Protein AF-A0A944E1V5-F1 (afdb_monomer)

Solvent-accessible surface area (backbone atoms only — not comparable to full-atom values): 4017 Å² total; per-residue (Å²): 130,88,79,82,72,71,68,96,58,78,82,57,68,66,60,52,54,49,49,55,57,51,49,55,51,51,53,51,59,74,67,42,95,63,83,75,77,51,70,72,57,46,30,60,73,71,65,51,74,80,74,76,72,79,83,74,84,76,131

Sequence (59 aa):
MVSRRGSSGGPDPVALIEIDLYGDLMIAASSADEERLSPDRIDEVLRVVPQEASEGDGG

Foldseek 3Di:
DPPPPPPPDDDDPVVVVVCVVVVVVVVVVVPPPDDDDDPVVVCVVVVPDDPPPPPPPDD

Structure (mmCIF, N/CA/C/O backbone):
data_AF-A0A944E1V5-F1
#
_entry.id   AF-A0A944E1V5-F1
#
loop_
_atom_site.group_PDB
_atom_site.id
_atom_site.type_symbol
_atom_site.label_atom_id
_atom_site.label_alt_id
_atom_site.label_comp_id
_atom_site.label_asym_id
_atom_site.label_entity_id
_atom_site.label_seq_id
_atom_site.pdbx_PDB_ins_code
_atom_site.Cartn_x
_atom_site.Cartn_y
_atom_site.Cartn_z
_atom_site.occupancy
_atom_site.B_iso_or_equiv
_atom_site.auth_seq_id
_atom_site.auth_comp_id
_atom_site.auth_asym_id
_atom_site.auth_atom_id
_atom_site.pdbx_PDB_model_num
ATOM 1 N N . MET A 1 1 ? 15.635 -29.538 -6.067 1.00 45.12 1 MET A N 1
ATOM 2 C CA . MET A 1 1 ? 16.504 -28.356 -6.257 1.00 45.12 1 MET A CA 1
ATOM 3 C C . MET A 1 1 ? 15.756 -27.369 -7.137 1.00 45.12 1 MET A C 1
ATOM 5 O O . MET A 1 1 ? 15.571 -27.660 -8.311 1.00 45.12 1 MET A O 1
ATOM 9 N N . VAL A 1 2 ? 15.253 -26.259 -6.584 1.00 50.69 2 VAL A N 1
ATOM 10 C CA . VAL A 1 2 ? 14.710 -25.173 -7.416 1.00 50.69 2 VAL A CA 1
ATOM 11 C C . VAL A 1 2 ? 15.875 -24.593 -8.204 1.00 50.69 2 VAL A C 1
ATOM 13 O O . VAL A 1 2 ? 16.821 -24.051 -7.633 1.00 50.69 2 VAL A O 1
ATOM 16 N N . SER A 1 3 ? 15.830 -24.777 -9.519 1.00 46.59 3 SER A N 1
ATOM 17 C CA . SER A 1 3 ? 16.799 -24.189 -10.425 1.00 46.59 3 SER A CA 1
ATOM 18 C C . SER A 1 3 ? 16.557 -22.685 -10.424 1.00 46.59 3 SER A C 1
ATOM 20 O O . SER A 1 3 ? 15.629 -22.200 -11.069 1.00 46.59 3 SE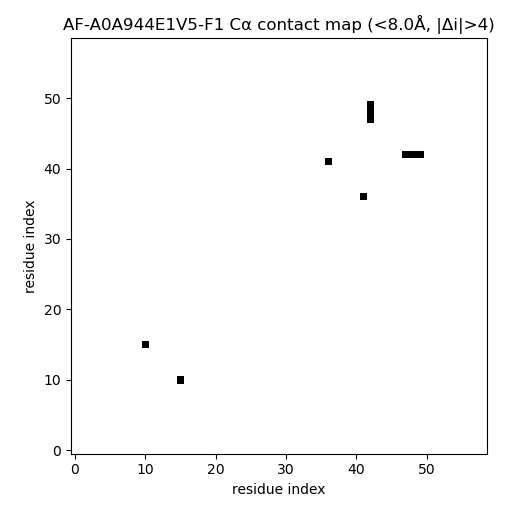R A O 1
ATOM 22 N N . ARG A 1 4 ? 17.378 -21.938 -9.679 1.00 62.22 4 ARG A N 1
ATOM 23 C CA . ARG A 1 4 ? 17.490 -20.484 -9.818 1.00 62.22 4 ARG A CA 1
ATOM 24 C C . ARG A 1 4 ? 18.142 -20.215 -11.171 1.00 62.22 4 ARG A C 1
ATOM 26 O O . ARG A 1 4 ? 19.334 -19.945 -11.273 1.00 62.22 4 ARG A O 1
ATOM 33 N N . ARG A 1 5 ? 17.360 -20.354 -12.242 1.00 60.38 5 ARG A N 1
ATOM 34 C CA . ARG A 1 5 ? 17.712 -19.773 -13.529 1.00 60.38 5 ARG A CA 1
ATOM 35 C C . ARG A 1 5 ? 17.511 -18.279 -13.328 1.00 60.38 5 ARG A C 1
ATOM 37 O O . ARG A 1 5 ? 16.399 -17.784 -13.462 1.00 60.38 5 ARG A O 1
ATOM 44 N N . GLY A 1 6 ? 18.564 -17.602 -12.869 1.00 58.00 6 GLY A N 1
ATOM 45 C CA . GLY A 1 6 ? 18.615 -16.150 -12.920 1.00 58.00 6 GLY A CA 1
ATOM 46 C C . GLY A 1 6 ? 18.255 -15.764 -14.346 1.00 58.00 6 GLY A C 1
ATOM 47 O O . GLY A 1 6 ? 18.922 -16.205 -15.285 1.00 58.00 6 GLY A O 1
ATOM 48 N N . SER A 1 7 ? 17.130 -15.070 -14.506 1.00 61.69 7 SER A N 1
ATOM 49 C CA . SER A 1 7 ? 16.768 -14.486 -15.788 1.00 61.69 7 SER A CA 1
ATOM 50 C C . SER A 1 7 ? 17.961 -13.641 -16.220 1.00 61.69 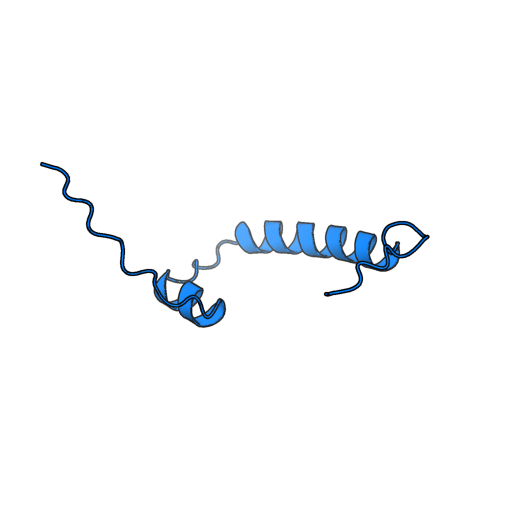7 SER A C 1
ATOM 52 O O . SER A 1 7 ? 18.444 -12.809 -15.458 1.00 61.69 7 SER A O 1
ATOM 54 N N . SER A 1 8 ? 18.519 -13.917 -17.393 1.00 65.25 8 SER A N 1
ATOM 55 C CA . 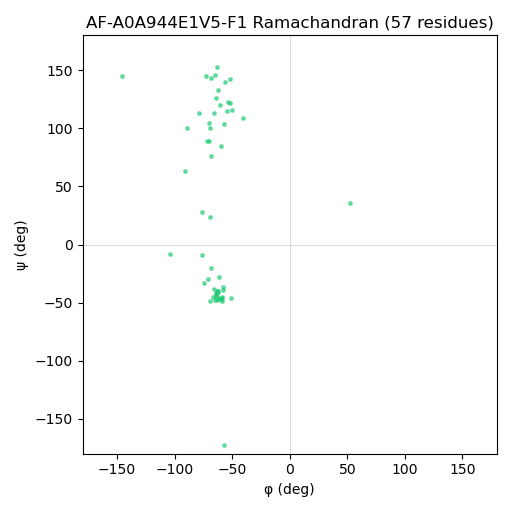SER A 1 8 ? 19.744 -13.290 -17.901 1.00 65.25 8 SER A CA 1
ATOM 56 C C . SER A 1 8 ? 19.520 -11.858 -18.413 1.00 65.25 8 SER A C 1
ATOM 58 O O . SER A 1 8 ? 20.215 -11.399 -19.313 1.00 65.25 8 SER A O 1
ATOM 60 N N . GLY A 1 9 ? 18.532 -11.163 -17.867 1.00 70.75 9 GLY A N 1
ATOM 61 C CA . GLY A 1 9 ? 18.187 -9.770 -18.108 1.00 70.75 9 GLY A CA 1
ATOM 62 C C . GLY A 1 9 ? 17.666 -9.225 -16.785 1.00 70.75 9 GLY A C 1
ATOM 63 O O . GLY A 1 9 ? 17.103 -9.990 -16.005 1.00 70.75 9 GLY A O 1
ATOM 64 N N . GLY A 1 10 ? 17.949 -7.958 -16.494 1.00 82.62 10 GLY A N 1
ATOM 65 C CA . GLY A 1 10 ? 17.632 -7.329 -15.213 1.00 82.62 10 GLY A CA 1
ATOM 66 C C . GLY A 1 10 ? 16.144 -7.372 -14.828 1.00 82.62 10 GLY A C 1
ATOM 67 O O . GLY A 1 10 ? 15.334 -8.024 -15.487 1.00 82.62 10 GLY A O 1
ATOM 68 N N . PRO A 1 11 ? 15.772 -6.682 -13.739 1.00 83.06 11 PRO A N 1
ATOM 69 C CA . PRO A 1 11 ? 14.381 -6.602 -13.307 1.00 83.06 11 PRO A CA 1
ATOM 70 C C . PRO A 1 11 ? 13.467 -6.152 -14.453 1.00 83.06 11 PRO A C 1
ATOM 72 O O . PRO A 1 11 ? 13.857 -5.313 -15.266 1.00 83.06 11 PRO A O 1
ATOM 75 N N . ASP A 1 12 ? 12.264 -6.721 -14.516 1.00 89.44 12 ASP A N 1
ATOM 76 C CA . ASP A 1 12 ? 11.262 -6.344 -15.508 1.00 89.44 12 ASP A CA 1
ATOM 77 C C . ASP A 1 12 ? 10.893 -4.858 -15.338 1.00 89.44 12 ASP A C 1
ATOM 79 O O . ASP A 1 12 ? 10.434 -4.474 -14.259 1.00 89.44 12 ASP A O 1
ATOM 83 N N . PRO A 1 13 ? 11.096 -4.004 -16.360 1.00 90.81 13 PRO A N 1
ATOM 84 C CA . PRO A 1 13 ? 10.805 -2.579 -16.252 1.00 90.81 13 PRO A CA 1
ATOM 85 C C . PRO A 1 13 ? 9.328 -2.287 -15.965 1.00 90.81 13 PRO A C 1
ATOM 87 O O . PRO A 1 13 ? 9.042 -1.274 -15.332 1.00 90.81 13 PRO A O 1
ATOM 90 N N . VAL A 1 14 ? 8.397 -3.153 -16.383 1.00 94.19 14 VAL A N 1
ATOM 91 C CA . VAL A 1 14 ? 6.971 -2.980 -16.062 1.00 94.19 14 VAL A CA 1
ATOM 92 C C . VAL A 1 14 ? 6.743 -3.213 -14.571 1.00 94.19 14 VAL A C 1
ATOM 94 O O . VAL A 1 14 ? 6.179 -2.354 -13.900 1.00 94.19 14 VAL A O 1
ATOM 97 N N . ALA A 1 15 ? 7.276 -4.312 -14.033 1.00 93.06 15 ALA A N 1
ATOM 98 C CA . ALA A 1 15 ? 7.202 -4.607 -12.606 1.00 93.06 15 ALA A CA 1
ATOM 99 C C . ALA A 1 15 ? 7.825 -3.501 -11.738 1.00 93.06 15 ALA A C 1
ATOM 101 O O . ALA A 1 15 ? 7.304 -3.203 -10.668 1.00 93.06 15 ALA A O 1
ATOM 102 N N . LEU A 1 16 ? 8.919 -2.871 -12.184 1.00 93.06 16 LEU A N 1
ATOM 103 C CA . LEU A 1 16 ? 9.525 -1.750 -11.456 1.00 93.06 16 LEU A CA 1
ATOM 104 C C . LEU A 1 16 ? 8.588 -0.537 -11.371 1.00 93.06 16 LEU A C 1
ATOM 106 O O . LEU A 1 16 ? 8.416 0.020 -10.293 1.00 93.06 16 LEU A O 1
ATOM 110 N N . ILE A 1 17 ? 7.943 -0.170 -12.481 1.00 95.25 17 ILE A N 1
ATOM 111 C CA . ILE A 1 17 ? 6.972 0.934 -12.510 1.00 95.25 17 ILE A CA 1
ATOM 112 C C . ILE A 1 17 ? 5.766 0.617 -11.619 1.00 95.25 17 ILE A C 1
ATOM 114 O O . ILE A 1 17 ? 5.263 1.493 -10.916 1.00 95.25 17 ILE A O 1
ATOM 118 N N . GLU A 1 18 ? 5.301 -0.633 -11.634 1.00 95.88 18 GLU A N 1
ATOM 119 C CA . GLU A 1 18 ? 4.203 -1.066 -10.771 1.00 95.88 18 GLU A CA 1
ATOM 120 C C . GLU A 1 18 ? 4.579 -0.981 -9.288 1.00 95.88 18 GLU A C 1
ATOM 122 O O . GLU A 1 18 ? 3.784 -0.483 -8.495 1.00 95.88 18 GLU A O 1
ATOM 127 N N . ILE A 1 19 ? 5.786 -1.408 -8.903 1.00 94.56 19 ILE A N 1
ATOM 128 C CA . ILE A 1 19 ? 6.271 -1.298 -7.518 1.00 94.56 19 ILE A CA 1
ATOM 129 C C . ILE A 1 19 ? 6.281 0.160 -7.058 1.00 94.56 19 ILE A C 1
ATOM 131 O O . ILE A 1 19 ? 5.794 0.436 -5.962 1.00 94.56 19 ILE A O 1
ATOM 135 N N . ASP A 1 20 ? 6.784 1.078 -7.885 1.00 93.75 20 ASP A N 1
ATOM 136 C CA . ASP A 1 20 ? 6.815 2.505 -7.550 1.00 93.75 20 ASP A CA 1
ATOM 137 C C . ASP A 1 20 ? 5.388 3.054 -7.354 1.00 93.75 20 ASP A C 1
ATOM 139 O O . ASP A 1 20 ? 5.098 3.689 -6.339 1.00 93.75 20 ASP A O 1
ATOM 143 N N . LEU A 1 21 ? 4.458 2.726 -8.263 1.00 92.62 21 LEU A N 1
ATOM 144 C CA . LEU A 1 21 ? 3.053 3.139 -8.160 1.00 92.62 21 LEU A CA 1
ATOM 145 C C . LEU A 1 21 ? 2.368 2.581 -6.901 1.00 92.62 21 LEU A C 1
ATOM 147 O O . LEU A 1 21 ? 1.666 3.307 -6.193 1.00 92.62 21 LEU A O 1
ATOM 151 N N . TYR A 1 22 ? 2.536 1.287 -6.623 1.00 96.00 22 TYR A N 1
ATOM 152 C CA . TYR A 1 22 ?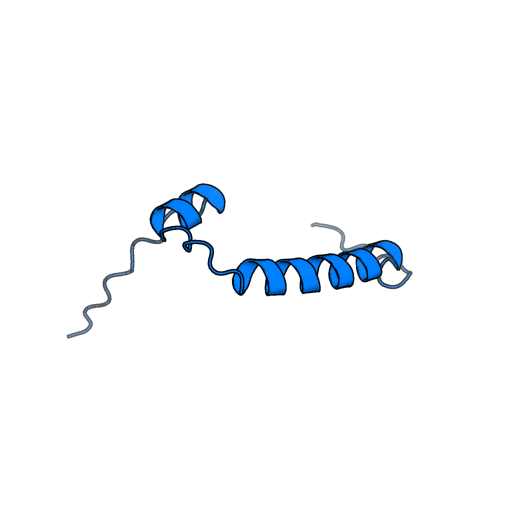 1.925 0.656 -5.453 1.00 96.00 22 TYR A CA 1
ATOM 153 C C . TYR A 1 22 ? 2.575 1.108 -4.143 1.00 96.00 22 TYR A C 1
ATOM 155 O O . TYR A 1 22 ? 1.879 1.179 -3.129 1.00 96.00 22 TYR A O 1
ATOM 163 N N . GLY A 1 23 ? 3.864 1.457 -4.155 1.00 93.12 23 GLY A N 1
ATOM 164 C CA . GLY A 1 23 ? 4.564 2.017 -3.002 1.00 93.12 23 GLY A CA 1
ATOM 165 C C . GLY A 1 23 ? 3.915 3.310 -2.508 1.00 93.12 23 GLY A C 1
ATOM 166 O O . GLY A 1 23 ? 3.579 3.417 -1.325 1.00 93.12 23 GLY A O 1
ATOM 167 N N . ASP A 1 24 ? 3.642 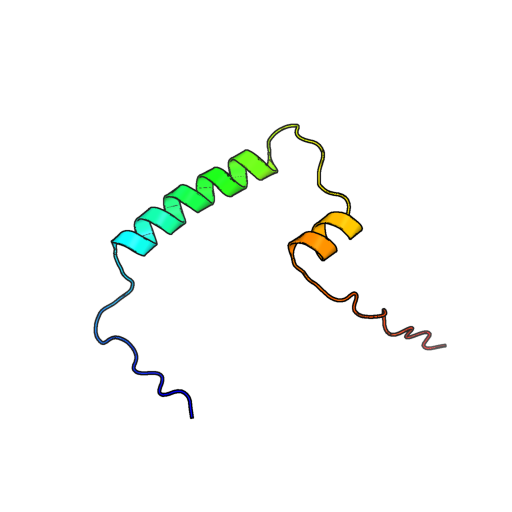4.246 -3.417 1.00 94.06 24 ASP A N 1
ATOM 168 C CA . ASP A 1 24 ? 2.973 5.509 -3.081 1.00 94.06 24 ASP A CA 1
ATOM 169 C C . ASP A 1 24 ? 1.553 5.283 -2.532 1.00 94.06 24 ASP A C 1
ATOM 171 O O . ASP A 1 24 ? 1.146 5.909 -1.548 1.00 94.06 24 ASP A O 1
ATOM 175 N N . LEU A 1 25 ? 0.807 4.336 -3.114 1.00 90.50 25 LEU A N 1
ATOM 176 C CA . LEU A 1 25 ? -0.539 3.981 -2.654 1.00 90.50 25 LEU A CA 1
ATOM 177 C C . LEU A 1 25 ? -0.535 3.348 -1.256 1.00 90.50 25 LEU A C 1
ATOM 179 O O . LEU A 1 25 ? -1.418 3.651 -0.455 1.00 90.50 25 LEU A O 1
ATOM 183 N N . MET A 1 26 ? 0.450 2.504 -0.934 1.00 90.38 26 MET A N 1
ATOM 184 C CA . MET A 1 26 ? 0.598 1.918 0.405 1.00 90.38 26 MET A CA 1
ATOM 185 C C . MET A 1 26 ? 0.869 2.991 1.462 1.00 90.38 26 MET A C 1
ATOM 187 O O . MET A 1 26 ? 0.273 2.950 2.540 1.00 90.38 26 MET A O 1
ATOM 191 N N . ILE A 1 27 ? 1.723 3.973 1.153 1.00 89.94 27 ILE A N 1
ATOM 192 C CA . ILE A 1 27 ? 2.013 5.089 2.063 1.00 89.94 27 ILE A CA 1
ATOM 193 C C . ILE A 1 27 ? 0.759 5.940 2.270 1.00 89.94 27 ILE A C 1
ATOM 195 O O . ILE A 1 27 ? 0.393 6.204 3.420 1.00 89.94 27 ILE A O 1
ATOM 199 N N . ALA A 1 28 ? 0.072 6.310 1.184 1.00 90.62 28 ALA A N 1
ATOM 200 C CA . ALA A 1 28 ? -1.167 7.076 1.251 1.00 90.62 28 ALA A CA 1
ATOM 201 C C . ALA A 1 28 ? -2.244 6.344 2.068 1.00 90.62 28 ALA A C 1
ATOM 203 O O . ALA A 1 28 ? -2.842 6.943 2.956 1.00 90.62 28 ALA A O 1
ATOM 204 N N . ALA A 1 29 ? -2.429 5.040 1.841 1.00 87.00 29 ALA A N 1
ATOM 205 C CA . ALA A 1 29 ? -3.368 4.220 2.603 1.00 87.00 29 ALA A CA 1
ATOM 206 C C . ALA A 1 29 ? -2.987 4.117 4.090 1.00 87.00 29 ALA A C 1
ATOM 208 O O . ALA A 1 29 ? -3.851 4.232 4.950 1.00 87.00 29 ALA A O 1
ATOM 209 N N . SER A 1 30 ? -1.698 3.953 4.411 1.00 83.56 30 SER A N 1
ATOM 210 C CA . SER A 1 30 ? -1.225 3.881 5.805 1.00 83.56 30 SER A CA 1
ATOM 211 C C . SER A 1 30 ? -1.337 5.202 6.579 1.00 83.56 30 SER A C 1
ATOM 213 O O . SER A 1 30 ? -1.298 5.188 7.812 1.00 83.56 30 SER A O 1
ATOM 215 N N . SER A 1 31 ? -1.441 6.320 5.853 1.00 88.31 31 SER A N 1
ATOM 216 C CA . SER A 1 31 ? -1.521 7.683 6.393 1.00 88.31 31 SER A CA 1
ATOM 217 C C . SER A 1 31 ? -2.933 8.267 6.339 1.00 88.31 31 SER A C 1
ATOM 219 O O . SER A 1 31 ? -3.150 9.355 6.864 1.00 88.31 31 SER A O 1
ATOM 221 N N . ALA A 1 32 ? -3.874 7.590 5.679 1.00 86.56 32 ALA A N 1
ATOM 222 C CA . ALA A 1 32 ? -5.276 7.970 5.701 1.00 86.56 32 ALA A CA 1
ATOM 223 C C . ALA A 1 32 ? -5.832 7.807 7.125 1.00 86.56 32 ALA A C 1
ATOM 225 O O . ALA A 1 32 ? -5.455 6.871 7.828 1.00 86.56 32 ALA A O 1
ATOM 226 N N . ASP A 1 33 ? -6.755 8.680 7.533 1.00 84.75 33 ASP A N 1
ATOM 227 C CA . ASP A 1 33 ? -7.431 8.653 8.846 1.00 84.75 33 ASP A CA 1
ATOM 228 C C . ASP A 1 33 ? -8.415 7.467 9.020 1.00 84.75 33 ASP A C 1
ATOM 230 O O . ASP A 1 33 ? -9.361 7.522 9.805 1.00 84.75 33 ASP A O 1
ATOM 234 N N . GLU A 1 34 ? -8.220 6.386 8.267 1.00 83.06 34 GLU A N 1
ATOM 235 C CA . GLU A 1 34 ? -8.981 5.146 8.387 1.00 83.06 34 GLU A CA 1
ATOM 236 C C . GLU A 1 34 ? -8.561 4.404 9.669 1.00 83.06 34 GLU A C 1
ATOM 238 O O . GLU A 1 34 ? -7.390 4.407 10.061 1.00 83.06 34 GLU A O 1
ATOM 243 N N . GLU A 1 35 ? -9.510 3.732 10.326 1.00 81.31 35 GLU A N 1
ATOM 244 C CA . GLU A 1 35 ? -9.201 2.908 11.498 1.00 81.31 35 GLU A CA 1
ATOM 245 C C . GLU A 1 35 ? -8.264 1.762 11.100 1.00 81.31 35 GLU A C 1
ATOM 247 O O . GLU A 1 35 ? -8.491 1.054 10.109 1.00 81.31 35 GLU A O 1
ATOM 252 N N . ARG A 1 36 ? -7.205 1.550 11.887 1.00 83.94 36 ARG A N 1
ATOM 253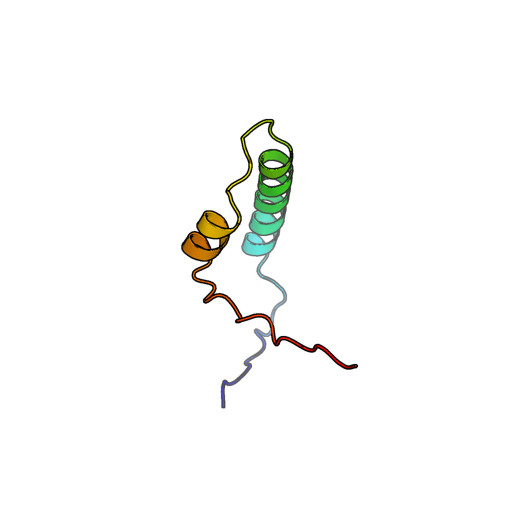 C CA . ARG A 1 36 ? -6.285 0.443 11.626 1.00 83.94 36 ARG A CA 1
ATOM 254 C C . ARG A 1 36 ? -7.001 -0.872 11.901 1.00 83.94 36 ARG A C 1
ATOM 256 O O . ARG A 1 36 ? -7.763 -1.007 12.853 1.00 83.94 36 ARG A O 1
ATOM 263 N N . LEU A 1 37 ? -6.712 -1.883 11.085 1.00 87.12 37 LEU A N 1
ATOM 264 C CA . LEU A 1 37 ? -7.174 -3.237 11.372 1.00 87.12 37 LEU A CA 1
ATOM 265 C C . LEU A 1 37 ? -6.682 -3.668 12.761 1.00 87.12 37 LEU A C 1
ATOM 267 O O . LEU A 1 37 ? -5.535 -3.406 13.130 1.00 87.12 37 LEU A O 1
ATOM 271 N N . SER A 1 38 ? -7.542 -4.356 13.515 1.00 90.12 38 SER A N 1
ATOM 272 C CA . SER A 1 38 ? -7.119 -4.979 14.767 1.00 90.12 38 SER A CA 1
ATOM 273 C C . SER A 1 38 ? -6.054 -6.051 14.494 1.00 90.12 38 SER A C 1
ATOM 275 O O . SER A 1 38 ? -6.070 -6.656 13.417 1.00 90.12 38 SER A O 1
ATOM 277 N N . PRO A 1 39 ? -5.155 -6.338 15.452 1.00 88.88 39 PRO A N 1
ATOM 278 C CA . PRO A 1 39 ? -4.153 -7.394 15.308 1.00 88.88 39 PRO A CA 1
ATOM 279 C C . PRO A 1 39 ? -4.752 -8.743 14.881 1.00 88.88 39 PRO A C 1
ATOM 281 O O . PRO A 1 39 ? -4.300 -9.310 13.893 1.00 88.88 39 PRO A O 1
ATOM 284 N N . ASP A 1 40 ? -5.853 -9.178 15.510 1.00 89.25 40 ASP A N 1
ATOM 285 C CA . ASP A 1 40 ? -6.543 -10.427 15.145 1.00 89.25 40 ASP A CA 1
ATOM 286 C C . ASP A 1 40 ? -6.998 -10.439 13.677 1.00 89.25 40 ASP A C 1
ATOM 288 O O . ASP A 1 40 ? -6.913 -11.454 12.983 1.00 89.25 40 ASP A O 1
ATOM 292 N N . ARG A 1 41 ? -7.479 -9.292 13.175 1.00 89.31 41 ARG A N 1
ATOM 293 C CA . ARG A 1 41 ? -7.936 -9.161 11.788 1.00 89.31 41 ARG A CA 1
ATOM 294 C C . ARG A 1 41 ? -6.765 -9.118 10.811 1.00 89.31 41 ARG A C 1
ATOM 296 O O . ARG A 1 41 ? -6.898 -9.610 9.691 1.00 89.31 41 ARG A O 1
ATOM 303 N N . ILE A 1 42 ? -5.634 -8.543 11.218 1.00 91.06 42 ILE A N 1
ATOM 304 C CA . ILE A 1 42 ? -4.385 -8.581 10.451 1.00 91.06 42 ILE A CA 1
ATOM 305 C C . ILE A 1 42 ? -3.908 -10.030 10.324 1.00 91.06 42 ILE A C 1
ATOM 307 O O . ILE A 1 42 ? -3.634 -10.469 9.208 1.00 91.06 42 ILE A O 1
ATOM 311 N N . ASP A 1 43 ? -3.885 -10.788 11.419 1.00 89.06 43 ASP A N 1
ATOM 312 C CA . ASP A 1 43 ? -3.476 -12.195 11.415 1.00 89.06 43 ASP A CA 1
ATOM 313 C C . ASP A 1 43 ? -4.401 -13.056 10.546 1.00 89.06 43 ASP A C 1
ATOM 315 O O . ASP A 1 43 ? -3.922 -13.872 9.753 1.00 89.06 43 ASP A O 1
ATOM 319 N N . GLU A 1 44 ? -5.718 -12.819 10.600 1.00 90.38 44 GLU A N 1
ATOM 320 C CA . GLU A 1 44 ? -6.699 -13.475 9.727 1.00 90.38 44 GLU A CA 1
ATOM 321 C C . GLU A 1 44 ? -6.423 -13.200 8.238 1.00 90.38 44 GLU A C 1
ATOM 323 O O . GLU A 1 44 ? -6.411 -14.126 7.419 1.00 90.38 44 GLU A O 1
ATOM 328 N N . VAL A 1 45 ? -6.176 -11.936 7.873 1.00 89.62 45 VAL A N 1
ATOM 329 C CA . VAL A 1 45 ? -5.901 -11.526 6.484 1.00 89.62 45 VAL A CA 1
ATOM 330 C C . VAL A 1 45 ? -4.572 -12.092 5.993 1.00 89.62 45 VAL A C 1
ATOM 332 O O . VAL A 1 45 ? -4.498 -12.623 4.881 1.00 89.62 45 VAL A O 1
ATOM 335 N N . LEU A 1 46 ? -3.528 -12.004 6.817 1.00 88.56 46 LEU A N 1
ATOM 336 C CA . LEU A 1 46 ? -2.198 -12.513 6.491 1.00 88.56 46 LEU A CA 1
ATOM 337 C C . LEU A 1 46 ? -2.106 -14.040 6.612 1.00 88.56 46 LEU A C 1
ATOM 339 O O . LEU A 1 46 ? -1.113 -14.626 6.177 1.00 88.56 46 LEU A O 1
ATOM 343 N N . ARG A 1 47 ? -3.142 -14.689 7.162 1.00 87.56 47 ARG A N 1
ATOM 344 C CA . ARG A 1 47 ? -3.168 -16.122 7.490 1.00 87.56 47 ARG A CA 1
ATOM 345 C C . ARG A 1 47 ? -1.962 -16.522 8.340 1.00 87.56 47 ARG A C 1
ATOM 347 O O . ARG A 1 47 ? -1.406 -17.611 8.172 1.00 87.56 47 ARG A O 1
ATOM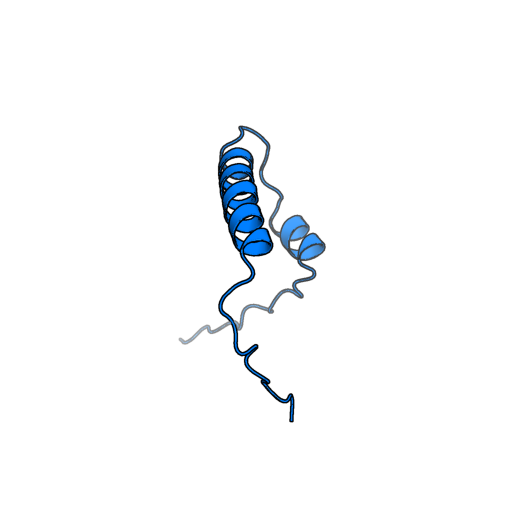 354 N N . VAL A 1 48 ? -1.541 -15.621 9.224 1.00 79.88 48 VAL A N 1
ATOM 355 C CA . VAL A 1 48 ? -0.465 -15.877 10.177 1.00 79.88 48 VAL A CA 1
ATOM 356 C C . VAL A 1 48 ? -1.090 -16.694 11.294 1.00 79.88 48 VAL A C 1
ATOM 358 O O . VAL A 1 48 ? -1.981 -16.234 11.998 1.00 79.88 48 VAL A O 1
ATOM 361 N N . VAL A 1 49 ? -0.668 -17.950 11.425 1.00 71.69 49 VAL A N 1
ATOM 362 C CA . VAL A 1 49 ? -0.954 -18.712 12.643 1.00 71.69 49 VAL A CA 1
ATOM 363 C C . VAL A 1 49 ? -0.230 -17.994 13.782 1.00 71.69 49 VAL A C 1
ATOM 365 O O . VAL A 1 49 ? 0.978 -17.773 13.629 1.00 71.69 49 VAL A O 1
ATOM 368 N N . PRO A 1 50 ? -0.914 -17.623 14.881 1.00 65.12 50 PRO A N 1
ATOM 369 C CA . PRO A 1 50 ? -0.250 -17.003 16.015 1.00 65.12 50 PRO A CA 1
ATOM 370 C C . PRO A 1 50 ? 0.927 -17.891 16.425 1.00 65.12 50 PRO A C 1
ATOM 372 O O . PRO A 1 50 ? 0.750 -19.082 16.691 1.00 65.12 50 PRO A O 1
ATOM 375 N N . GLN A 1 51 ? 2.147 -17.347 16.415 1.00 62.28 51 GLN A N 1
ATOM 376 C CA . GLN A 1 51 ? 3.228 -18.001 17.137 1.00 62.28 51 GLN A CA 1
ATOM 377 C C . GLN A 1 51 ? 2.891 -17.815 18.606 1.00 62.28 51 GLN A C 1
ATOM 379 O O . GLN A 1 51 ? 3.014 -16.704 19.118 1.00 62.28 51 GLN A O 1
ATOM 384 N N . GLU A 1 52 ? 2.421 -18.887 19.246 1.00 62.22 52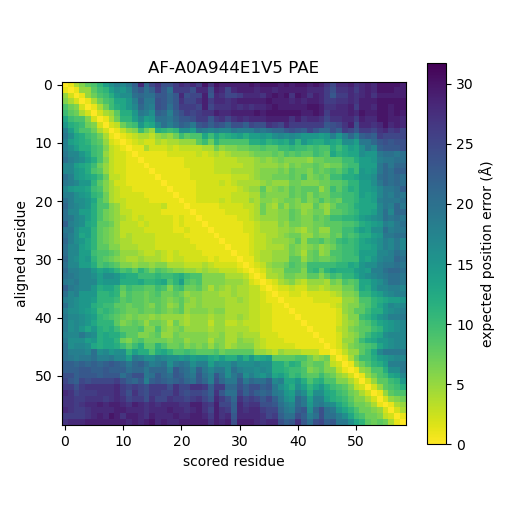 GLU A N 1
ATOM 385 C CA . GLU A 1 52 ? 2.365 -19.010 20.700 1.00 62.22 52 GLU A CA 1
ATOM 386 C C . GLU A 1 52 ? 3.672 -18.419 21.233 1.00 62.22 52 GLU A C 1
ATOM 388 O O . GLU A 1 52 ? 4.753 -18.946 20.950 1.00 62.22 52 GLU A O 1
ATOM 393 N N . ALA A 1 53 ? 3.587 -17.252 21.872 1.00 62.00 53 ALA A N 1
ATOM 394 C CA . ALA A 1 53 ? 4.751 -16.583 22.413 1.00 62.00 53 ALA A CA 1
ATOM 395 C C . ALA A 1 53 ? 5.445 -17.600 23.318 1.00 62.00 53 ALA A C 1
ATOM 397 O O . ALA A 1 53 ? 4.853 -18.057 24.293 1.00 62.00 53 ALA A O 1
ATOM 398 N N . SER A 1 54 ? 6.659 -18.023 22.956 1.00 58.03 54 SER A N 1
ATOM 399 C CA . SER A 1 54 ? 7.472 -18.845 23.842 1.00 58.03 54 SER A CA 1
ATOM 400 C C . SER A 1 54 ? 7.633 -18.059 25.134 1.00 58.03 54 SER A C 1
ATOM 402 O O . SER A 1 54 ? 8.385 -17.085 25.175 1.00 58.03 54 SER A O 1
ATOM 404 N N . GLU A 1 55 ? 6.877 -18.471 26.149 1.00 61.09 55 GLU A N 1
ATOM 405 C CA . GLU A 1 55 ? 6.941 -18.014 27.529 1.00 61.09 55 GLU A CA 1
ATOM 406 C C . GLU A 1 55 ? 8.353 -18.325 28.041 1.00 61.09 55 GLU A C 1
ATOM 408 O O . GLU A 1 55 ? 8.652 -19.397 28.564 1.00 61.09 55 GLU A O 1
ATOM 413 N N . GLY A 1 56 ? 9.273 -17.407 27.765 1.00 59.09 56 GLY A N 1
ATOM 414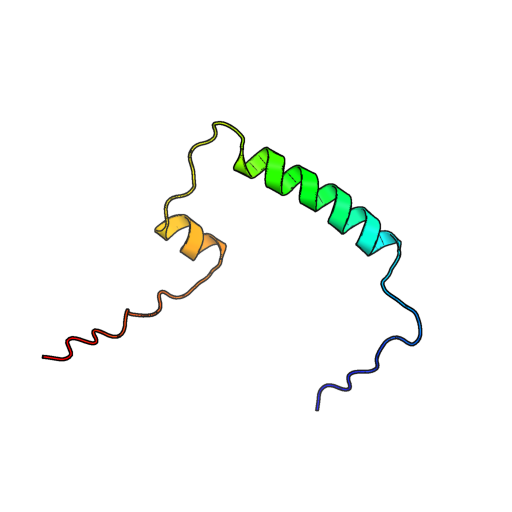 C CA . GLY A 1 56 ? 10.626 -17.395 28.284 1.00 59.09 56 GLY A CA 1
ATOM 415 C C . GLY A 1 56 ? 10.660 -16.592 29.571 1.00 59.09 56 GLY A C 1
ATOM 416 O O . GLY A 1 56 ? 11.321 -15.558 29.623 1.00 59.09 56 GLY A O 1
ATOM 417 N N . ASP A 1 57 ? 9.941 -17.061 30.589 1.00 58.28 57 ASP A N 1
ATOM 418 C CA . ASP A 1 57 ? 10.216 -16.702 31.979 1.00 58.28 57 ASP A CA 1
ATOM 419 C C . ASP A 1 57 ? 11.542 -17.374 32.371 1.00 58.28 57 ASP A C 1
ATOM 421 O O . ASP A 1 57 ? 11.607 -18.542 32.757 1.00 58.28 57 ASP A O 1
ATOM 425 N N . GLY A 1 58 ? 12.642 -16.662 32.128 1.00 56.28 58 GLY A N 1
ATOM 426 C CA . GLY A 1 58 ? 13.947 -16.979 32.690 1.00 56.28 58 GLY A CA 1
ATOM 427 C C . GLY A 1 58 ? 14.086 -16.260 34.025 1.00 56.28 58 GLY A C 1
ATOM 428 O O . GLY A 1 58 ? 14.340 -15.055 34.029 1.00 56.28 58 GLY A O 1
ATOM 429 N N . GLY A 1 59 ? 13.876 -16.997 35.119 1.00 49.62 59 GLY A N 1
ATOM 430 C CA . GLY A 1 59 ? 14.085 -16.535 36.497 1.00 49.62 59 GLY A CA 1
ATOM 431 C C . GLY A 1 59 ? 15.536 -16.267 36.881 1.00 49.62 59 GLY A C 1
ATOM 432 O O . GLY A 1 59 ? 16.458 -16.627 36.111 1.00 49.62 59 GLY A O 1
#

pLDDT: mean 79.13, std 15.11, range [45.12, 96.0]

Mean predicted aligned error: 12.23 Å

Secondary structure (DSSP, 8-state):
-------SS-S-HHHHHHHHHHHHHHHHHHHSSPPPPPHHHHHHHHT------------

Radius of gyration: 19.34 Å; Cα contacts (8 Å, |Δi|>4): 5; chains: 1; bounding box: 29×37×55 Å